Protein AF-A0A7S2JL62-F1 (afdb_monomer)

InterPro domains:
  IPR027417 P-loop containing nucleoside triphosphate hydrolase [G3DSA:3.40.50.300] (1-133)
  IPR027417 P-loop containing nucleoside triphosphate hydrolase [SSF52540] (2-42)

Structure (mmCIF, N/CA/C/O backbone):
data_AF-A0A7S2JL62-F1
#
_entry.id   AF-A0A7S2JL62-F1
#
loop_
_atom_site.group_PDB
_atom_site.id
_atom_site.type_symbol
_atom_site.label_atom_id
_atom_site.label_alt_id
_atom_site.label_comp_id
_atom_site.label_asym_id
_atom_site.label_entity_id
_atom_site.label_seq_id
_atom_site.pdbx_PDB_ins_code
_atom_site.Cartn_x
_atom_site.Cartn_y
_atom_site.Cartn_z
_atom_site.occupancy
_atom_site.B_iso_or_equiv
_atom_site.auth_seq_id
_atom_site.auth_comp_id
_atom_site.auth_asym_id
_atom_site.auth_atom_id
_atom_site.pdbx_PDB_model_num
ATOM 1 N N . GLU A 1 1 ? -15.574 2.211 15.519 1.00 84.94 1 GLU A N 1
ATOM 2 C CA . GLU A 1 1 ? -15.104 3.335 14.681 1.00 84.94 1 GLU A CA 1
ATOM 3 C C . GLU A 1 1 ? -14.095 2.781 13.685 1.00 84.94 1 GLU A C 1
ATOM 5 O O . GLU A 1 1 ? -13.46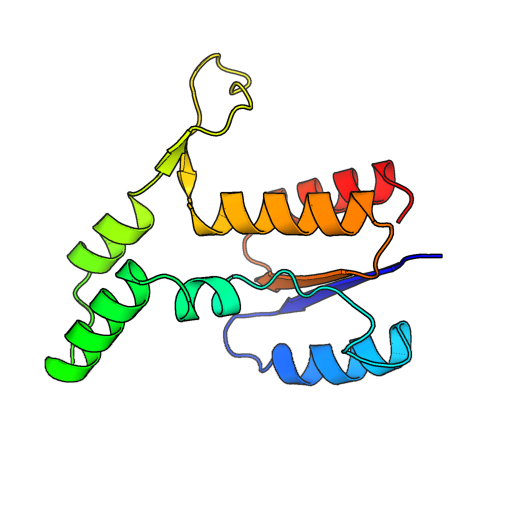7 1.783 14.035 1.00 84.94 1 GLU A O 1
ATOM 10 N N . PRO A 1 2 ? -14.000 3.303 12.450 1.00 93.88 2 PRO A N 1
ATOM 11 C CA . PRO A 1 2 ? -13.004 2.814 11.510 1.00 93.88 2 PRO A CA 1
ATOM 12 C C . PRO A 1 2 ? -11.609 3.226 11.975 1.00 93.88 2 PRO A C 1
ATOM 14 O O . PRO A 1 2 ? -11.433 4.324 12.492 1.00 93.88 2 PRO A O 1
ATOM 17 N N . ALA A 1 3 ? -10.635 2.345 11.786 1.00 95.12 3 ALA A N 1
ATOM 18 C CA . ALA A 1 3 ? -9.254 2.582 12.182 1.00 95.12 3 ALA A CA 1
ATOM 19 C C . ALA A 1 3 ? -8.293 2.323 11.015 1.00 95.12 3 ALA A C 1
ATOM 21 O O . ALA A 1 3 ? -8.616 1.622 10.047 1.00 95.12 3 ALA A O 1
ATOM 22 N N . VAL A 1 4 ? -7.097 2.903 11.113 1.00 95.75 4 VAL A N 1
ATOM 23 C CA . VAL A 1 4 ? -6.035 2.750 10.114 1.00 95.75 4 VAL A CA 1
ATOM 24 C C . VAL A 1 4 ? -4.836 2.045 10.723 1.00 95.75 4 VAL A C 1
ATOM 26 O O . VAL A 1 4 ? -4.357 2.414 11.792 1.00 95.75 4 VAL A O 1
ATOM 29 N N . LEU A 1 5 ? -4.312 1.061 9.997 1.00 94.94 5 LEU A N 1
ATOM 30 C CA . LEU A 1 5 ? -3.039 0.420 10.280 1.00 94.94 5 LEU A CA 1
ATOM 31 C C . LEU A 1 5 ? -1.993 0.897 9.270 1.00 94.94 5 LEU A C 1
ATOM 33 O O . LEU A 1 5 ? -2.022 0.511 8.099 1.00 94.94 5 LEU A O 1
ATOM 37 N N . PHE A 1 6 ? -1.036 1.695 9.735 1.00 92.25 6 PHE A N 1
ATOM 38 C CA . PHE A 1 6 ? 0.166 2.009 8.967 1.00 92.25 6 PHE A CA 1
ATOM 39 C C . PHE A 1 6 ? 1.237 0.953 9.222 1.00 92.25 6 PHE A C 1
ATOM 41 O O . PHE A 1 6 ? 1.661 0.748 10.358 1.00 92.25 6 PHE A O 1
ATOM 48 N N . VAL A 1 7 ? 1.707 0.304 8.156 1.00 89.94 7 VAL A N 1
ATOM 49 C CA . VAL A 1 7 ? 2.794 -0.678 8.245 1.00 89.94 7 VAL A CA 1
ATOM 50 C C . VAL A 1 7 ? 4.039 -0.080 7.618 1.00 89.94 7 VAL A C 1
ATOM 52 O O . VAL A 1 7 ? 4.144 0.034 6.395 1.00 89.94 7 VAL A O 1
ATOM 55 N N . LEU A 1 8 ? 4.983 0.309 8.472 1.00 88.56 8 LEU A N 1
ATOM 56 C CA . LEU A 1 8 ? 6.225 0.959 8.075 1.00 88.56 8 LEU A CA 1
ATOM 57 C C . LEU A 1 8 ? 7.388 -0.016 8.189 1.00 88.56 8 LEU A C 1
ATOM 59 O O . LEU A 1 8 ? 7.585 -0.666 9.212 1.00 88.56 8 LEU A O 1
ATOM 63 N N . GLY A 1 9 ? 8.196 -0.093 7.139 1.00 84.69 9 GLY A N 1
ATOM 64 C CA . GLY A 1 9 ? 9.433 -0.855 7.200 1.00 84.69 9 GLY A CA 1
ATOM 65 C C .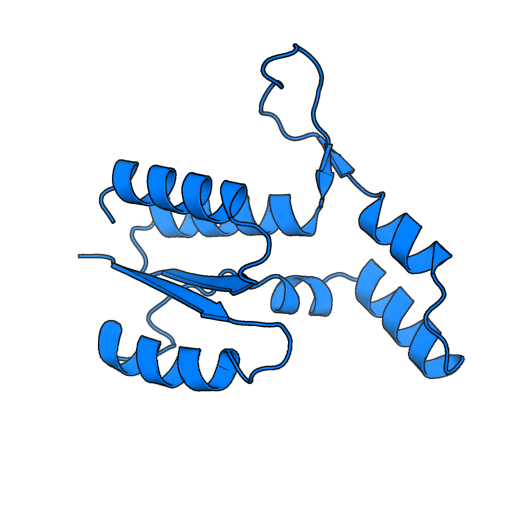 GLY A 1 9 ? 10.246 -0.793 5.912 1.00 84.69 9 GLY A C 1
ATOM 66 O O . GLY A 1 9 ? 9.705 -0.445 4.851 1.00 84.69 9 GLY A O 1
ATOM 67 N N . PRO A 1 10 ? 11.538 -1.157 5.977 1.00 80.88 10 PRO A N 1
ATOM 68 C CA . PRO A 1 10 ? 12.391 -1.289 4.803 1.00 80.88 10 PRO A CA 1
ATOM 69 C C . PRO A 1 10 ? 11.778 -2.204 3.734 1.00 80.88 10 PRO A C 1
ATOM 71 O O . PRO A 1 10 ? 10.897 -3.032 4.002 1.00 80.88 10 PRO A O 1
ATOM 74 N N . SER A 1 11 ? 12.231 -2.058 2.489 1.00 77.88 11 SER A N 1
ATOM 75 C CA . SER A 1 11 ? 11.842 -2.995 1.431 1.00 77.88 11 SER A CA 1
ATOM 76 C C . SER A 1 11 ? 12.278 -4.423 1.794 1.00 77.88 11 SER A C 1
ATOM 78 O O . SER A 1 11 ? 13.312 -4.600 2.430 1.00 77.88 11 SER A O 1
ATOM 80 N N . ALA A 1 12 ? 11.481 -5.424 1.412 1.00 74.75 12 ALA A N 1
ATOM 81 C CA . ALA A 1 12 ? 11.756 -6.855 1.612 1.00 74.75 12 ALA A CA 1
ATOM 82 C C . ALA A 1 12 ? 11.893 -7.375 3.066 1.00 74.75 12 ALA A C 1
ATOM 84 O O . ALA A 1 12 ? 12.242 -8.532 3.256 1.00 74.75 12 ALA A O 1
ATOM 85 N N . VAL A 1 13 ? 11.537 -6.598 4.099 1.00 83.81 13 VAL A N 1
ATOM 86 C CA . VAL A 1 13 ? 11.588 -7.055 5.512 1.00 83.81 13 VAL A CA 1
ATOM 87 C C . VAL A 1 13 ? 10.444 -8.011 5.920 1.00 83.81 13 VAL A C 1
ATOM 89 O O . VAL A 1 13 ? 10.297 -8.345 7.088 1.00 83.81 13 VAL A O 1
ATOM 92 N N . GLY A 1 14 ? 9.587 -8.432 4.983 1.00 80.44 14 GLY A N 1
ATOM 93 C CA . GLY A 1 14 ? 8.423 -9.276 5.295 1.00 80.44 14 GLY A CA 1
ATOM 94 C C . GLY A 1 14 ? 7.223 -8.517 5.878 1.00 80.44 14 GLY A C 1
ATOM 95 O O . GLY A 1 14 ? 6.484 -9.058 6.698 1.00 80.44 14 GLY A O 1
ATOM 96 N N . LYS A 1 15 ? 6.996 -7.265 5.444 1.00 85.94 15 LYS A N 1
ATOM 97 C CA . LYS A 1 15 ? 5.866 -6.429 5.904 1.00 85.94 15 LYS A CA 1
ATOM 98 C C . LYS A 1 15 ? 4.516 -7.136 5.805 1.00 85.94 15 LYS A C 1
ATOM 100 O O . LYS A 1 15 ? 3.702 -6.969 6.705 1.00 85.94 15 LYS A O 1
ATOM 105 N N . SER A 1 16 ? 4.286 -7.929 4.760 1.00 84.88 16 SER A N 1
ATOM 106 C CA . SER A 1 16 ? 3.016 -8.632 4.542 1.00 84.88 16 SER A CA 1
ATOM 107 C C . SER A 1 16 ? 2.662 -9.566 5.704 1.00 84.88 16 SER A C 1
ATOM 109 O O . SER A 1 16 ? 1.520 -9.567 6.147 1.00 84.88 16 SER A O 1
ATOM 111 N N . PHE A 1 17 ? 3.650 -10.264 6.277 1.00 86.12 17 PHE A N 1
ATOM 112 C CA . PHE A 1 17 ? 3.436 -11.170 7.412 1.00 86.12 17 PHE A CA 1
ATOM 113 C C . PHE A 1 17 ? 3.026 -10.417 8.687 1.00 86.12 17 PHE A 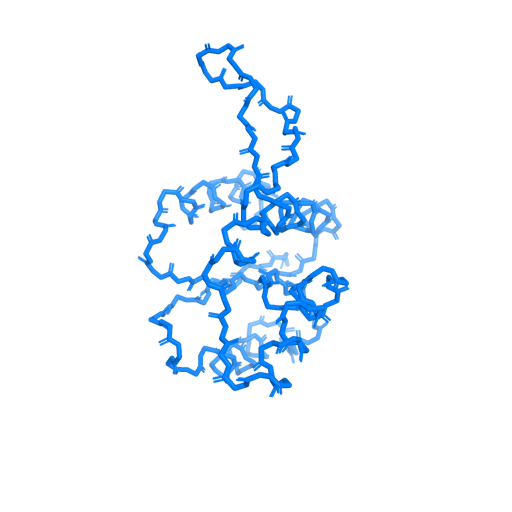C 1
ATOM 115 O O . PHE A 1 17 ? 2.063 -10.771 9.368 1.00 86.12 17 PHE A O 1
ATOM 122 N N . ILE A 1 18 ? 3.731 -9.322 8.985 1.00 88.19 18 ILE A N 1
ATOM 123 C CA . ILE A 1 18 ? 3.416 -8.463 10.137 1.00 88.19 18 ILE A CA 1
ATOM 124 C C . ILE A 1 18 ? 2.048 -7.795 9.945 1.00 88.19 18 ILE A C 1
ATOM 126 O O . ILE A 1 18 ? 1.279 -7.674 10.895 1.00 88.19 18 ILE A O 1
ATOM 130 N N . THR A 1 19 ? 1.733 -7.403 8.708 1.00 90.81 19 THR A N 1
ATOM 131 C CA . THR A 1 19 ? 0.469 -6.755 8.346 1.00 90.81 19 THR A CA 1
ATOM 132 C C . THR A 1 19 ? -0.723 -7.639 8.682 1.00 90.81 19 THR A C 1
ATOM 134 O O . THR A 1 19 ? -1.658 -7.162 9.311 1.00 90.81 19 THR A O 1
ATOM 137 N N . GLU A 1 20 ? -0.695 -8.916 8.299 1.00 91.56 20 GLU A N 1
ATOM 138 C CA . GLU A 1 20 ? -1.807 -9.841 8.541 1.00 91.56 20 GLU A CA 1
ATOM 139 C C . GLU A 1 20 ? -2.059 -10.057 10.038 1.00 91.56 20 GLU A C 1
ATOM 141 O O . GLU A 1 20 ? -3.202 -9.985 10.500 1.00 91.56 20 GLU A O 1
ATOM 146 N N . THR A 1 21 ? -0.983 -10.240 10.808 1.00 92.88 21 THR A N 1
ATOM 147 C CA . THR A 1 21 ? -1.063 -10.432 12.262 1.00 92.88 21 THR A CA 1
ATOM 148 C C . THR A 1 21 ? -1.614 -9.183 12.952 1.00 92.88 21 THR A C 1
ATOM 150 O O . THR A 1 21 ? -2.581 -9.268 13.710 1.00 92.88 21 THR A O 1
ATOM 153 N N . ALA A 1 22 ? -1.046 -8.010 12.659 1.00 94.06 22 ALA A N 1
ATOM 154 C CA . ALA A 1 22 ? -1.465 -6.748 13.265 1.00 94.06 22 ALA A CA 1
ATOM 155 C C . ALA A 1 22 ? -2.889 -6.347 12.846 1.00 94.06 22 ALA A C 1
ATOM 157 O O . ALA A 1 22 ? -3.675 -5.900 13.678 1.00 94.06 22 ALA A O 1
ATOM 158 N N . ALA A 1 23 ? -3.258 -6.558 11.580 1.00 94.69 23 ALA A N 1
ATOM 159 C CA . ALA A 1 23 ? -4.608 -6.299 11.089 1.00 94.69 23 ALA A CA 1
ATOM 160 C C . ALA A 1 23 ? -5.640 -7.221 11.741 1.00 94.69 23 ALA A C 1
ATOM 162 O O . ALA A 1 23 ? -6.723 -6.769 12.096 1.00 94.69 23 ALA A O 1
ATOM 163 N N . SER A 1 24 ? -5.311 -8.498 11.943 1.00 94.50 24 SER A N 1
ATOM 164 C CA . SER A 1 24 ? -6.214 -9.431 12.624 1.00 94.50 24 SER A CA 1
ATOM 165 C C . SER A 1 24 ? -6.409 -9.061 14.094 1.00 94.50 24 SER A C 1
ATOM 167 O O . SER A 1 24 ? -7.521 -9.161 14.602 1.00 94.50 24 SER A O 1
ATOM 169 N N . GLN A 1 25 ? -5.367 -8.561 14.764 1.00 94.69 25 GLN A N 1
ATOM 170 C CA . GLN A 1 25 ? -5.475 -8.047 16.133 1.00 94.69 25 GLN A CA 1
ATOM 171 C C . GLN A 1 25 ? -6.302 -6.756 16.214 1.00 94.69 25 GLN A C 1
ATOM 173 O O . GLN A 1 25 ? -7.116 -6.613 17.121 1.00 94.69 25 GLN A O 1
ATOM 178 N N . LEU A 1 2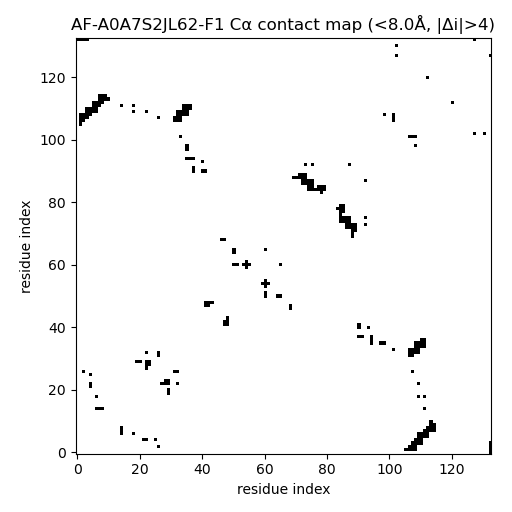6 ? -6.113 -5.829 15.270 1.00 95.38 26 LEU A N 1
ATOM 179 C CA . LEU A 1 26 ? -6.762 -4.516 15.298 1.00 95.38 26 LEU A CA 1
ATOM 180 C C . LEU A 1 26 ? -8.205 -4.542 14.768 1.00 95.38 26 LEU A C 1
ATOM 182 O O . LEU A 1 26 ? -9.072 -3.854 15.298 1.00 95.38 26 LEU A O 1
ATOM 186 N N . PHE A 1 27 ? -8.473 -5.331 13.726 1.00 96.00 27 PHE A N 1
ATOM 187 C CA . PHE A 1 27 ? -9.753 -5.358 13.005 1.00 96.00 27 PHE A CA 1
ATOM 188 C C . PHE A 1 27 ? -10.531 -6.672 13.189 1.00 96.00 27 PHE A C 1
ATOM 190 O O . PHE A 1 27 ? -11.566 -6.878 12.548 1.00 96.00 27 PHE A O 1
ATOM 197 N N . GLY A 1 28 ? -10.025 -7.605 14.002 1.00 94.88 28 GLY A N 1
ATOM 198 C CA . GLY A 1 28 ? -10.572 -8.956 14.192 1.00 94.88 28 GLY A CA 1
ATOM 199 C C . GLY A 1 28 ? -10.292 -9.923 13.032 1.00 94.88 28 GLY A C 1
ATOM 200 O O . GLY A 1 28 ? -10.291 -11.136 13.221 1.00 94.88 28 GLY A O 1
ATOM 201 N N . SER A 1 29 ? -10.034 -9.404 11.830 1.00 94.31 29 SER A N 1
ATOM 202 C CA . SER A 1 29 ? -9.597 -10.160 10.657 1.00 94.31 29 SER A CA 1
ATOM 203 C C . SER A 1 29 ? -8.905 -9.224 9.672 1.00 94.31 29 SER A C 1
ATOM 205 O O . SER A 1 29 ? -9.355 -8.096 9.468 1.00 94.31 29 SER A O 1
ATOM 207 N N . TYR A 1 30 ? -7.869 -9.712 8.993 1.00 93.12 30 TYR A N 1
ATOM 208 C CA . TYR A 1 30 ? -7.258 -9.014 7.859 1.00 93.12 30 TYR A CA 1
ATOM 209 C C . TYR A 1 30 ? -8.278 -8.634 6.766 1.00 93.12 30 TYR A C 1
ATOM 211 O O . TYR A 1 30 ? -8.171 -7.570 6.162 1.00 93.12 30 TYR A O 1
ATOM 219 N N . HIS A 1 31 ? -9.315 -9.452 6.559 1.00 94.25 31 HIS A N 1
ATOM 220 C CA . HIS A 1 31 ? -10.345 -9.214 5.540 1.00 94.25 31 HIS A CA 1
ATOM 221 C C . HIS A 1 31 ? -11.354 -8.117 5.905 1.00 94.25 31 HIS A C 1
ATOM 223 O O . HIS A 1 31 ? -12.128 -7.694 5.049 1.00 94.25 31 HIS A O 1
ATOM 229 N N . ASN A 1 32 ? -11.330 -7.618 7.144 1.00 95.50 32 ASN A N 1
ATOM 230 C CA . ASN A 1 32 ? -12.194 -6.524 7.589 1.00 95.50 32 ASN A CA 1
ATOM 231 C C . ASN A 1 32 ? -11.624 -5.136 7.251 1.00 95.50 32 ASN A C 1
ATOM 233 O O . ASN A 1 32 ? -12.131 -4.131 7.759 1.00 95.50 32 ASN A O 1
ATOM 237 N N . ALA A 1 33 ? -10.569 -5.066 6.435 1.00 95.75 33 ALA A N 1
ATOM 238 C CA . ALA A 1 33 ? -9.912 -3.828 6.046 1.00 95.75 33 ALA A CA 1
ATOM 239 C C . ALA A 1 33 ? -9.556 -3.793 4.555 1.00 95.75 33 ALA A C 1
ATOM 241 O O . ALA A 1 33 ? -9.284 -4.812 3.921 1.00 95.75 33 ALA A O 1
ATOM 242 N N . VAL A 1 34 ? -9.525 -2.583 4.000 1.00 94.19 34 VAL A N 1
ATOM 243 C CA . VAL A 1 34 ? -9.076 -2.316 2.634 1.00 94.19 34 VAL A CA 1
ATOM 244 C C . VAL A 1 34 ? -7.571 -2.099 2.631 1.00 94.19 34 VAL A C 1
ATOM 246 O O . VAL A 1 34 ? -7.052 -1.210 3.307 1.00 94.19 34 VAL A O 1
ATOM 249 N N . VAL A 1 35 ? -6.866 -2.891 1.830 1.00 92.62 35 VAL A N 1
ATOM 250 C CA . VAL A 1 35 ? -5.410 -2.817 1.699 1.00 92.62 35 VAL A CA 1
ATOM 251 C C . VAL A 1 35 ? -5.045 -1.903 0.536 1.00 92.62 35 VAL A C 1
ATOM 253 O O . VAL A 1 35 ? -5.400 -2.160 -0.614 1.00 92.62 35 VAL A O 1
ATOM 256 N N . VAL A 1 36 ? -4.296 -0.840 0.825 1.00 90.12 36 VAL A N 1
ATOM 257 C CA . VAL A 1 36 ? -3.846 0.150 -0.165 1.00 90.12 36 VAL A CA 1
ATOM 258 C C . VAL A 1 36 ? -2.392 -0.131 -0.568 1.00 90.12 36 VAL A C 1
ATOM 260 O O . VAL A 1 36 ? -1.486 0.679 -0.355 1.00 90.12 36 VAL A O 1
ATOM 263 N N . ASP A 1 37 ? -2.145 -1.303 -1.162 1.00 84.38 37 ASP A N 1
ATOM 264 C CA . ASP A 1 37 ? -0.807 -1.717 -1.605 1.00 84.38 37 ASP A CA 1
ATOM 265 C C . ASP A 1 37 ? -0.576 -1.451 -3.100 1.00 84.38 37 ASP A C 1
ATOM 267 O O . ASP A 1 37 ? -1.392 -1.763 -3.959 1.00 84.38 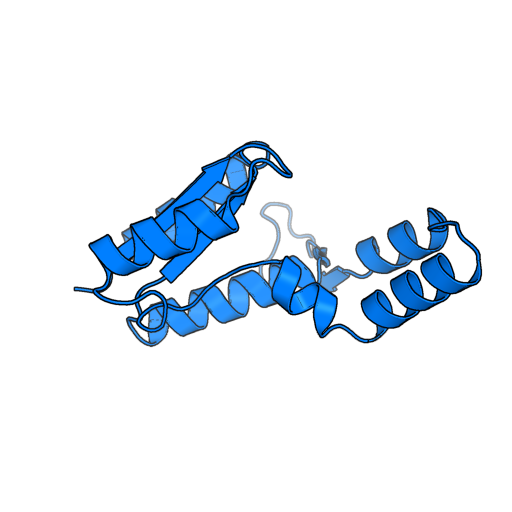37 ASP A O 1
ATOM 271 N N . GLY A 1 38 ? 0.592 -0.891 -3.421 1.00 75.69 38 GLY A N 1
ATOM 272 C CA . GLY A 1 38 ? 1.028 -0.683 -4.797 1.00 75.69 38 GLY A CA 1
ATOM 273 C C . GLY A 1 38 ? 1.336 -1.979 -5.544 1.00 75.69 38 GLY A C 1
ATOM 274 O O . GLY A 1 38 ? 1.327 -1.964 -6.771 1.00 75.69 38 GLY A O 1
ATOM 275 N N . GLU A 1 39 ? 1.652 -3.060 -4.830 1.00 75.19 39 GLU A N 1
ATOM 276 C CA . GLU A 1 39 ? 1.944 -4.376 -5.402 1.00 75.19 39 GLU A CA 1
ATOM 277 C C . GLU A 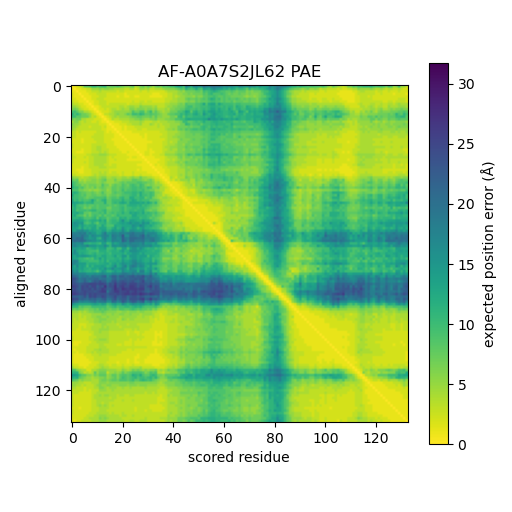1 39 ? 0.729 -4.988 -6.091 1.00 75.19 39 GLU A C 1
ATOM 279 O O . GLU A 1 39 ? 0.801 -5.283 -7.280 1.00 75.19 39 GLU A O 1
ATOM 284 N N . VAL A 1 40 ? -0.417 -5.012 -5.408 1.00 73.06 40 VAL A N 1
ATOM 285 C CA . VAL A 1 40 ? -1.671 -5.555 -5.950 1.00 73.06 40 VAL A CA 1
ATOM 286 C C . VAL A 1 40 ? -2.057 -4.878 -7.273 1.00 73.06 40 VAL A C 1
ATOM 288 O O . VAL A 1 40 ? -2.522 -5.536 -8.202 1.00 73.06 40 VAL A O 1
ATOM 291 N N . PHE A 1 41 ? -1.814 -3.568 -7.413 1.00 72.50 41 PHE A N 1
ATOM 292 C CA . PHE A 1 41 ? -2.071 -2.865 -8.678 1.00 72.50 41 PHE A CA 1
ATOM 293 C C . PHE A 1 41 ? -1.082 -3.211 -9.773 1.00 72.50 41 PHE A C 1
ATOM 295 O O . PHE A 1 41 ? -1.468 -3.247 -10.939 1.00 72.50 41 PHE A O 1
ATOM 302 N N . ARG A 1 42 ? 0.191 -3.412 -9.425 1.00 72.81 42 ARG A N 1
ATOM 303 C CA . ARG A 1 42 ? 1.202 -3.795 -10.408 1.00 72.81 42 ARG A CA 1
ATOM 304 C C . ARG A 1 42 ? 0.811 -5.129 -11.031 1.00 72.81 42 ARG A C 1
ATOM 306 O O . ARG A 1 42 ? 0.730 -5.200 -12.252 1.00 72.81 42 ARG A O 1
ATOM 313 N N . ASP A 1 43 ? 0.428 -6.107 -10.221 1.00 71.81 43 ASP A N 1
ATOM 314 C CA . ASP A 1 43 ? 0.100 -7.459 -10.692 1.00 71.81 43 ASP A CA 1
ATOM 315 C C . ASP A 1 43 ? -1.132 -7.525 -11.604 1.00 71.81 43 ASP A C 1
ATOM 317 O O . ASP A 1 43 ? -1.252 -8.440 -12.414 1.00 71.81 43 ASP A O 1
ATOM 321 N N . GLN A 1 44 ? -2.020 -6.531 -11.523 1.00 75.00 44 GLN A N 1
ATOM 322 C CA . GLN A 1 44 ? -3.202 -6.408 -12.384 1.00 75.00 44 GLN A CA 1
ATOM 323 C C . GLN A 1 44 ? -2.990 -5.457 -13.576 1.00 75.00 44 GLN A C 1
ATOM 325 O O . GLN A 1 44 ? -3.800 -5.415 -14.506 1.00 75.00 44 GLN A O 1
ATOM 330 N N . HIS A 1 45 ? -1.922 -4.654 -13.577 1.00 75.00 45 HIS A N 1
ATOM 331 C CA . HIS A 1 45 ? -1.686 -3.672 -14.627 1.00 75.00 45 HIS A CA 1
ATOM 332 C C . HIS A 1 45 ? -1.049 -4.340 -15.846 1.00 75.00 45 HIS A C 1
ATOM 334 O O . HIS A 1 45 ? 0.152 -4.596 -15.865 1.00 75.00 45 HIS A O 1
ATOM 340 N N . ARG A 1 46 ? -1.818 -4.508 -16.929 1.00 77.94 46 ARG A N 1
ATOM 341 C CA . ARG A 1 46 ? -1.366 -5.167 -18.170 1.00 77.94 46 ARG A CA 1
ATOM 342 C C . ARG A 1 46 ? 0.028 -4.735 -18.645 1.00 77.94 46 ARG A C 1
ATOM 344 O O . ARG A 1 46 ? 0.865 -5.587 -18.906 1.00 77.94 46 ARG A O 1
ATOM 351 N N . GLY A 1 47 ? 0.304 -3.430 -18.698 1.00 76.62 47 GLY A N 1
ATOM 352 C CA . GLY A 1 47 ? 1.625 -2.930 -19.103 1.00 76.62 47 GLY A CA 1
ATOM 353 C C . GLY A 1 47 ? 2.768 -3.341 -18.162 1.00 76.62 47 GLY A C 1
ATOM 354 O O . GLY A 1 47 ? 3.872 -3.594 -18.624 1.00 76.62 47 GLY A O 1
ATOM 355 N N . TRP A 1 48 ? 2.513 -3.475 -16.856 1.00 77.00 48 TRP A N 1
ATOM 356 C CA . TRP A 1 48 ? 3.497 -4.005 -15.912 1.00 77.00 48 TRP A CA 1
ATOM 357 C C . TRP A 1 48 ? 3.697 -5.501 -16.136 1.00 77.00 48 TRP A C 1
ATOM 359 O O . TRP A 1 48 ? 4.835 -5.950 -16.245 1.00 77.00 48 TRP A O 1
ATOM 369 N N . CYS A 1 49 ? 2.605 -6.257 -16.283 1.00 80.75 49 CYS A N 1
ATOM 370 C CA . CYS A 1 49 ? 2.663 -7.684 -16.584 1.00 80.75 49 CYS A CA 1
ATOM 371 C C . CYS A 1 49 ? 3.472 -7.950 -17.862 1.00 80.75 49 CYS A C 1
ATOM 373 O O . CYS A 1 49 ? 4.294 -8.856 -17.881 1.00 80.75 49 CYS A O 1
ATOM 375 N N . GLU A 1 50 ? 3.298 -7.142 -18.912 1.00 81.25 50 GLU A N 1
ATOM 376 C CA . GLU A 1 50 ? 4.060 -7.255 -20.161 1.00 81.25 50 GLU A CA 1
ATOM 377 C C . GLU A 1 50 ? 5.562 -6.981 -19.957 1.00 81.25 50 GLU A C 1
ATOM 379 O O . GLU A 1 50 ? 6.388 -7.743 -20.465 1.00 81.25 50 GLU A O 1
ATOM 384 N N . VAL A 1 51 ? 5.933 -5.970 -19.158 1.00 79.19 51 VAL A N 1
ATOM 385 C CA . VAL A 1 51 ? 7.338 -5.686 -18.800 1.00 79.19 51 VAL A CA 1
ATOM 386 C C . VAL A 1 51 ? 7.955 -6.835 -18.001 1.00 79.19 51 VAL A C 1
ATOM 388 O O . VAL A 1 51 ? 9.072 -7.263 -18.299 1.00 79.19 51 VAL A O 1
ATOM 391 N N . VAL A 1 52 ? 7.229 -7.371 -17.017 1.00 80.50 52 VAL A N 1
ATOM 392 C CA . VAL A 1 52 ? 7.682 -8.510 -16.205 1.00 80.50 52 VAL A CA 1
ATOM 393 C C . VAL A 1 52 ? 7.822 -9.764 -17.064 1.00 80.50 52 VAL A C 1
ATOM 395 O O . VAL A 1 52 ? 8.870 -10.403 -17.030 1.00 80.50 52 VAL A O 1
ATOM 398 N N . LEU A 1 53 ? 6.825 -10.089 -17.892 1.00 81.81 53 LEU A N 1
ATOM 399 C CA . LEU A 1 53 ? 6.863 -11.234 -18.805 1.00 81.81 53 LEU A CA 1
ATOM 400 C C . LEU A 1 53 ? 8.026 -11.129 -19.794 1.00 81.81 53 LEU A C 1
ATOM 402 O O . LEU A 1 53 ? 8.709 -12.122 -20.044 1.00 81.81 53 LEU A O 1
ATOM 406 N N . HIS A 1 54 ? 8.272 -9.941 -20.350 1.00 81.69 54 HIS A N 1
ATOM 407 C CA . HIS A 1 54 ? 9.436 -9.702 -21.198 1.00 81.69 54 HIS A CA 1
ATOM 408 C C . HIS A 1 54 ? 10.737 -9.948 -20.424 1.00 81.69 54 HIS A C 1
ATOM 410 O O . HIS A 1 54 ? 11.615 -10.662 -20.911 1.00 81.69 54 HIS A O 1
ATOM 416 N N . GLY A 1 55 ? 10.833 -9.422 -19.200 1.00 81.88 55 GLY A N 1
ATOM 417 C CA . GLY A 1 55 ? 12.011 -9.594 -18.362 1.00 81.88 55 GLY A CA 1
ATOM 418 C C . GLY A 1 55 ? 12.275 -11.040 -17.955 1.00 81.88 55 GLY A C 1
ATOM 419 O O . GLY A 1 55 ? 13.420 -11.482 -18.003 1.00 81.88 55 GLY A O 1
ATOM 420 N N . MET A 1 56 ? 11.226 -11.814 -17.664 1.00 81.56 56 MET A N 1
ATOM 421 C CA . MET A 1 56 ? 11.324 -13.254 -17.412 1.00 81.56 56 MET A CA 1
ATOM 422 C C . MET A 1 56 ? 11.810 -14.012 -18.653 1.00 81.56 56 MET A C 1
ATOM 424 O O . MET A 1 56 ? 12.701 -14.847 -18.541 1.00 81.56 56 MET A O 1
ATOM 428 N N . LYS A 1 57 ? 11.277 -13.695 -19.843 1.00 80.69 57 LYS A N 1
ATOM 429 C CA . LYS A 1 57 ? 11.675 -14.340 -21.110 1.00 80.69 57 LYS A CA 1
ATOM 430 C C . LYS A 1 57 ? 13.116 -14.037 -21.521 1.00 80.69 57 LYS A C 1
ATOM 432 O O . LYS A 1 57 ? 13.727 -14.841 -22.218 1.00 80.69 57 LYS A O 1
ATOM 437 N N . LYS A 1 58 ? 13.629 -12.856 -21.171 1.00 80.81 58 LYS A N 1
ATOM 438 C CA . LYS A 1 58 ? 14.966 -12.385 -21.567 1.00 80.81 58 LYS A CA 1
ATOM 439 C C . LYS A 1 58 ? 16.000 -12.465 -20.445 1.00 80.81 58 LYS A C 1
ATOM 441 O O . LYS A 1 58 ? 17.153 -12.128 -20.683 1.00 80.81 58 LYS A O 1
ATOM 446 N N . HIS A 1 59 ? 15.601 -12.899 -19.248 1.00 79.19 59 HIS A N 1
ATOM 447 C CA . HIS A 1 59 ? 16.411 -12.869 -18.025 1.00 79.19 59 HIS A CA 1
ATOM 448 C C . HIS A 1 59 ? 16.985 -11.478 -17.686 1.00 79.19 59 HIS A C 1
ATOM 450 O O . HIS A 1 59 ? 18.016 -11.370 -17.027 1.00 79.19 59 HIS A O 1
ATOM 456 N N . VAL A 1 60 ? 16.321 -10.400 -18.122 1.00 78.88 60 VAL A N 1
ATOM 457 C CA . VAL A 1 60 ? 16.741 -9.017 -17.857 1.00 78.88 60 VAL A CA 1
ATOM 458 C C . VAL A 1 60 ? 15.539 -8.076 -17.815 1.00 78.88 60 VAL A C 1
ATOM 460 O O . VAL A 1 60 ? 14.719 -8.045 -18.727 1.00 78.88 60 VAL A O 1
ATOM 463 N N . LEU A 1 61 ? 15.436 -7.264 -16.763 1.00 71.25 61 LEU A N 1
ATOM 464 C CA . LEU A 1 61 ? 14.507 -6.135 -16.736 1.00 71.25 61 LEU A CA 1
ATOM 465 C C . LEU A 1 61 ? 15.149 -4.969 -17.474 1.00 71.25 61 LEU A C 1
ATOM 467 O O . LEU A 1 61 ? 16.139 -4.404 -17.009 1.00 71.25 61 LEU A O 1
ATOM 471 N N . HIS A 1 62 ? 14.587 -4.603 -18.622 1.00 74.69 62 HIS A N 1
ATOM 472 C CA . HIS A 1 62 ? 15.115 -3.468 -19.351 1.00 74.69 62 HIS A CA 1
ATOM 473 C C . HIS A 1 62 ? 14.720 -2.164 -18.639 1.00 74.69 62 HIS A C 1
ATOM 475 O O . HIS A 1 62 ? 13.542 -1.882 -18.391 1.00 74.69 62 HIS A O 1
ATOM 481 N N . GLN A 1 63 ? 15.731 -1.384 -18.255 1.00 76.12 63 GLN A N 1
ATOM 482 C CA . GLN A 1 63 ? 15.558 -0.133 -17.517 1.00 76.12 63 GLN A CA 1
ATOM 483 C C . GLN A 1 63 ? 14.699 0.885 -18.284 1.00 76.12 63 GLN A C 1
ATOM 485 O O . GLN A 1 63 ? 13.969 1.656 -17.664 1.00 76.12 63 GLN A O 1
ATOM 490 N N . ASP A 1 64 ? 14.760 0.874 -19.614 1.00 69.25 64 ASP A N 1
ATOM 491 C CA . ASP A 1 64 ? 13.953 1.702 -20.514 1.00 69.25 64 ASP A CA 1
ATOM 492 C C . ASP A 1 64 ? 12.450 1.390 -20.396 1.00 69.25 64 ASP A C 1
ATOM 494 O O . ASP A 1 64 ? 11.652 2.306 -20.224 1.00 69.25 64 ASP A O 1
ATOM 498 N N . ALA A 1 65 ? 12.054 0.119 -20.367 1.00 70.06 65 ALA A N 1
ATOM 499 C CA . ALA A 1 65 ? 10.669 -0.308 -20.208 1.00 70.06 65 ALA A CA 1
ATOM 500 C C . ALA A 1 65 ? 10.114 0.101 -18.832 1.00 70.06 65 ALA A C 1
ATOM 502 O O . ALA A 1 65 ? 8.983 0.579 -18.717 1.00 70.06 65 ALA A O 1
ATOM 503 N N . TRP A 1 66 ? 10.941 0.003 -17.786 1.00 70.81 66 TRP A N 1
ATOM 504 C CA . TRP A 1 66 ? 10.607 0.514 -16.454 1.00 70.81 66 TRP A CA 1
ATOM 505 C C . TRP A 1 66 ? 10.482 2.042 -16.423 1.00 70.81 66 TRP A C 1
ATOM 507 O O . TRP A 1 66 ? 9.579 2.579 -15.775 1.00 70.81 66 TRP A O 1
ATOM 517 N N . ALA A 1 67 ? 11.368 2.750 -17.125 1.00 71.25 67 ALA A N 1
ATOM 518 C CA . ALA A 1 67 ? 11.326 4.202 -17.236 1.00 71.25 67 ALA A CA 1
ATOM 519 C C . ALA A 1 67 ? 10.081 4.676 -17.998 1.00 71.25 67 ALA A C 1
ATOM 521 O O . ALA A 1 67 ? 9.434 5.619 -17.548 1.00 71.25 67 ALA A O 1
ATOM 522 N N . VAL A 1 68 ? 9.693 3.989 -19.077 1.00 70.75 68 VAL A N 1
ATOM 523 C CA . VAL A 1 68 ? 8.459 4.260 -19.829 1.00 70.75 68 VAL A CA 1
ATOM 524 C C . VAL A 1 68 ? 7.241 4.034 -18.941 1.00 70.75 68 VAL A C 1
ATOM 526 O O . VAL A 1 68 ? 6.423 4.940 -18.806 1.00 70.75 68 VAL A O 1
ATOM 529 N N . PHE A 1 69 ? 7.153 2.888 -18.257 1.00 71.12 69 PHE A N 1
ATOM 530 C CA . PHE A 1 69 ? 6.041 2.588 -17.351 1.00 71.12 69 PHE A CA 1
ATOM 531 C C . PHE A 1 69 ? 5.891 3.639 -16.240 1.00 71.12 69 PHE A C 1
ATOM 533 O O . PHE A 1 69 ? 4.798 4.155 -16.017 1.00 71.12 69 PHE A O 1
ATOM 540 N N . LYS A 1 70 ? 6.991 4.014 -15.570 1.00 71.00 70 LYS A N 1
ATOM 541 C CA . LYS A 1 70 ? 6.971 5.072 -14.543 1.00 71.00 70 LYS A CA 1
ATOM 542 C C . LYS A 1 70 ? 6.774 6.478 -15.114 1.00 71.00 70 LYS A C 1
ATOM 544 O O . LYS A 1 70 ? 6.361 7.372 -14.376 1.00 71.00 70 LYS A O 1
ATOM 549 N N . GLY A 1 71 ? 7.101 6.677 -16.387 1.00 67.62 71 GLY A N 1
ATOM 550 C CA . GLY A 1 71 ? 6.931 7.925 -17.120 1.00 67.62 71 GLY A CA 1
ATOM 551 C C . GLY A 1 71 ? 5.482 8.200 -17.513 1.00 67.62 71 GLY A C 1
ATOM 552 O O . GLY A 1 71 ? 5.139 9.361 -17.734 1.00 67.62 71 GLY A O 1
ATOM 553 N N . VAL A 1 72 ? 4.619 7.174 -17.538 1.00 69.94 72 VAL A N 1
ATOM 554 C CA . VAL A 1 72 ? 3.180 7.362 -17.743 1.00 69.94 72 VAL A CA 1
ATOM 555 C C . VAL A 1 72 ? 2.591 8.070 -16.526 1.00 69.94 72 VAL A C 1
ATOM 557 O O . VAL A 1 72 ? 2.415 7.499 -15.445 1.00 69.94 72 VAL A O 1
ATOM 560 N N . LYS A 1 73 ? 2.294 9.351 -16.719 1.00 72.62 73 LYS A N 1
ATOM 561 C CA . LYS A 1 73 ? 1.656 10.207 -15.728 1.00 72.62 73 LYS A CA 1
ATOM 562 C C . LYS A 1 73 ? 0.205 10.427 -16.115 1.00 72.62 73 LYS A C 1
ATOM 564 O O . LYS A 1 73 ? -0.095 10.704 -17.273 1.00 72.62 73 LYS A O 1
ATOM 569 N N . VAL A 1 74 ? -0.680 10.324 -15.136 1.00 69.38 74 VAL A N 1
ATOM 570 C CA . VAL A 1 74 ? -2.078 10.730 -15.284 1.00 69.38 74 VAL A CA 1
ATOM 571 C C . VAL A 1 74 ? -2.176 12.186 -14.858 1.00 69.38 74 VAL A C 1
ATOM 573 O O . VAL A 1 74 ? -1.505 12.593 -13.903 1.00 69.38 74 VAL A O 1
ATOM 576 N N . GLU A 1 75 ? -2.974 12.979 -15.571 1.00 66.06 75 GLU A N 1
ATOM 577 C CA . GLU A 1 75 ? -3.290 14.329 -15.115 1.00 66.06 75 GLU A CA 1
ATOM 578 C C . GLU A 1 75 ? -4.061 14.226 -13.799 1.00 66.06 75 GLU A C 1
ATOM 580 O O . GLU A 1 75 ? -5.196 13.748 -13.766 1.00 66.06 75 GLU A O 1
ATOM 585 N N . ASP A 1 76 ? -3.433 14.648 -12.704 1.00 58.06 76 ASP A N 1
ATOM 586 C CA . ASP A 1 76 ? -4.144 14.823 -11.449 1.00 58.06 76 ASP A CA 1
ATOM 587 C C . ASP A 1 76 ? -4.950 16.126 -11.540 1.00 58.06 76 ASP A C 1
ATOM 589 O O . ASP A 1 76 ? -4.456 17.162 -11.993 1.00 58.06 76 ASP A O 1
ATOM 593 N N . SER A 1 77 ? -6.223 16.071 -11.153 1.00 52.62 77 SER A N 1
ATOM 594 C CA . SER A 1 77 ? -7.140 17.219 -11.229 1.00 52.62 77 SER A CA 1
ATOM 595 C C . SER A 1 77 ? -6.778 18.316 -10.219 1.00 52.62 77 SER A C 1
ATOM 597 O O . SER A 1 77 ? -7.314 19.425 -10.276 1.00 52.62 77 SER A O 1
ATOM 599 N N . LYS A 1 78 ? -5.865 18.024 -9.285 1.00 52.53 78 LYS A N 1
ATOM 600 C CA . LYS A 1 78 ? -5.340 18.984 -8.315 1.00 52.53 78 LYS A CA 1
ATOM 601 C C . LYS A 1 78 ? -4.287 19.879 -8.978 1.00 52.53 78 LYS A C 1
ATOM 603 O O . LYS A 1 78 ? -3.221 19.424 -9.388 1.00 52.53 78 LYS A O 1
ATOM 608 N N . LYS A 1 79 ? -4.588 21.179 -9.074 1.00 44.69 79 LYS A N 1
ATOM 609 C CA . LYS A 1 79 ? -3.621 22.202 -9.503 1.00 44.69 79 LYS A CA 1
ATOM 610 C C . LYS A 1 79 ? -2.426 22.205 -8.547 1.00 44.69 79 LYS A C 1
ATOM 612 O O . LYS A 1 79 ? -2.614 22.252 -7.334 1.00 44.69 79 LYS A O 1
ATOM 617 N N . SER A 1 80 ? -1.211 22.204 -9.096 1.00 43.56 80 SER A N 1
ATOM 618 C CA . SER A 1 80 ? -0.008 22.531 -8.328 1.00 43.56 80 SER A CA 1
ATOM 619 C C . SER A 1 80 ? -0.175 23.888 -7.632 1.00 43.56 80 SER A C 1
ATOM 621 O O . SER A 1 80 ? -0.758 24.789 -8.247 1.00 43.56 80 SER A O 1
ATOM 623 N N . PRO A 1 81 ? 0.416 24.107 -6.442 1.00 46.22 81 PRO A N 1
ATOM 624 C CA . PRO A 1 81 ? 0.562 25.446 -5.865 1.00 46.22 81 PRO A CA 1
ATOM 625 C C . PRO A 1 81 ? 1.232 26.453 -6.823 1.00 46.22 81 PRO A C 1
ATOM 627 O O . PRO A 1 81 ? 1.042 27.655 -6.686 1.00 46.22 81 PRO A O 1
ATOM 630 N N . THR A 1 82 ? 1.964 25.971 -7.833 1.00 46.44 82 THR A N 1
ATOM 631 C CA . THR A 1 82 ? 2.615 26.774 -8.884 1.00 46.44 82 THR A CA 1
ATOM 632 C C . THR A 1 82 ? 1.827 26.876 -10.201 1.00 46.44 82 THR A C 1
ATOM 634 O O . THR A 1 82 ? 2.373 27.304 -11.213 1.00 46.44 82 THR A O 1
ATOM 637 N N . GLY A 1 83 ? 0.550 26.478 -10.239 1.00 39.94 83 GLY A N 1
ATOM 638 C CA . GLY A 1 83 ? -0.326 26.664 -11.409 1.00 39.94 83 GLY A CA 1
ATOM 639 C C . GLY A 1 83 ? -0.136 25.670 -12.567 1.00 39.94 83 GLY A C 1
ATOM 640 O O . GLY A 1 83 ? -0.915 25.701 -13.517 1.00 39.94 83 GLY A O 1
ATOM 641 N N . GLY A 1 84 ? 0.837 24.756 -12.488 1.00 43.19 84 GLY A N 1
ATOM 642 C CA . GLY A 1 84 ? 1.013 23.652 -13.441 1.00 43.19 84 GLY A CA 1
ATOM 643 C C . GLY A 1 84 ? 0.195 22.400 -13.092 1.00 43.19 84 GLY A C 1
ATOM 644 O O . GLY A 1 84 ? -0.120 22.153 -11.925 1.00 43.19 84 GLY A O 1
ATOM 645 N N . LYS A 1 85 ? -0.131 21.570 -14.092 1.00 47.56 85 LYS A N 1
ATOM 646 C CA . LYS A 1 85 ? -0.647 20.210 -13.858 1.00 47.56 85 LYS A CA 1
ATOM 647 C C . LYS A 1 85 ? 0.511 19.322 -13.394 1.00 47.56 85 LYS A C 1
ATOM 649 O O . LYS A 1 85 ? 1.470 19.125 -14.138 1.00 47.56 85 LYS A O 1
ATOM 654 N N . VAL A 1 86 ? 0.450 18.793 -12.173 1.00 56.66 86 VAL A N 1
ATOM 655 C CA . VAL A 1 86 ? 1.440 17.817 -11.693 1.00 56.66 86 VAL A CA 1
ATOM 656 C C . VAL A 1 86 ? 0.966 16.441 -12.128 1.00 56.66 86 VAL A C 1
ATOM 658 O O . VAL A 1 86 ? -0.043 15.938 -11.650 1.00 56.66 86 VAL A O 1
ATOM 661 N N . GLY A 1 87 ? 1.682 15.839 -13.073 1.00 60.31 87 GLY A N 1
ATOM 662 C CA . GLY A 1 87 ? 1.410 14.464 -13.464 1.00 60.31 87 GLY A CA 1
ATOM 663 C C . GLY A 1 87 ? 1.822 13.499 -12.349 1.00 60.31 87 GLY A C 1
ATOM 664 O O . GLY A 1 87 ? 2.983 13.501 -11.921 1.00 60.31 87 GLY A O 1
ATOM 665 N N . VAL A 1 88 ? 0.883 12.670 -11.902 1.00 71.75 88 VAL A N 1
ATOM 666 C CA . VAL A 1 88 ? 1.076 11.670 -10.844 1.00 71.75 88 VAL A CA 1
ATOM 667 C C . VAL A 1 88 ? 1.179 10.286 -11.486 1.00 71.75 88 VAL A C 1
ATOM 669 O O . VAL A 1 88 ? 0.592 10.040 -12.540 1.00 71.75 88 VAL A O 1
ATOM 672 N N . SER A 1 89 ? 1.965 9.373 -10.905 1.00 76.50 89 SER A N 1
ATOM 673 C CA . SER A 1 89 ? 2.061 8.015 -11.454 1.00 76.50 89 SER A CA 1
ATOM 674 C C . SER A 1 89 ? 0.708 7.305 -11.365 1.00 76.50 89 SER A C 1
ATOM 676 O O . SER A 1 89 ? -0.031 7.493 -10.397 1.00 76.50 89 SER A O 1
ATOM 678 N N . ILE A 1 90 ? 0.400 6.446 -12.340 1.00 76.62 90 ILE A N 1
ATOM 679 C CA . ILE A 1 90 ? -0.840 5.648 -12.354 1.00 76.62 90 ILE A CA 1
ATOM 680 C C . ILE A 1 90 ? -1.053 4.913 -11.026 1.00 76.62 90 ILE A C 1
ATOM 682 O O . ILE A 1 90 ? -2.142 4.960 -10.459 1.00 76.62 90 ILE A O 1
ATOM 686 N N . THR A 1 91 ? -0.005 4.277 -10.491 1.00 78.25 91 THR A N 1
ATOM 687 C CA . THR A 1 91 ? -0.089 3.558 -9.213 1.00 78.25 91 THR A CA 1
ATOM 688 C C . THR A 1 91 ? -0.511 4.479 -8.073 1.00 78.25 91 THR A C 1
ATOM 690 O O . THR A 1 91 ? -1.327 4.087 -7.245 1.00 78.25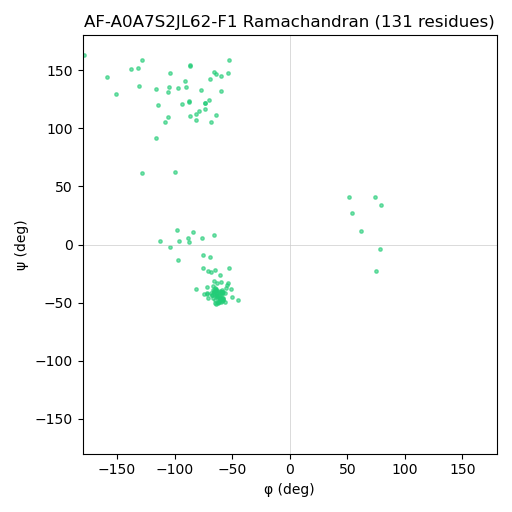 91 THR A O 1
ATOM 693 N N . GLN A 1 92 ? 0.013 5.704 -8.029 1.00 79.38 92 GLN A N 1
ATOM 694 C CA . GLN A 1 92 ? -0.330 6.652 -6.977 1.00 79.38 92 GLN A CA 1
ATOM 695 C C . GLN A 1 92 ? -1.758 7.186 -7.148 1.00 79.38 92 GLN A C 1
ATOM 697 O O . GLN A 1 92 ? -2.497 7.235 -6.171 1.00 79.38 92 GLN A O 1
ATOM 702 N N . ALA A 1 93 ? -2.183 7.495 -8.377 1.00 80.12 93 ALA A N 1
ATOM 703 C CA . ALA A 1 93 ? -3.559 7.908 -8.653 1.00 80.12 93 ALA A CA 1
ATOM 704 C C . ALA A 1 93 ? -4.579 6.834 -8.220 1.00 80.12 93 ALA A C 1
ATOM 706 O O . ALA A 1 93 ? -5.605 7.146 -7.611 1.00 80.12 93 ALA A O 1
ATOM 707 N N . LEU A 1 94 ? -4.278 5.556 -8.471 1.00 81.94 94 LEU A N 1
ATOM 708 C CA . LEU A 1 94 ? -5.114 4.433 -8.039 1.00 81.94 94 LEU A CA 1
ATOM 709 C C . LEU A 1 94 ? -5.140 4.271 -6.516 1.00 81.94 94 LEU A C 1
ATOM 711 O O . LEU A 1 94 ? -6.221 4.107 -5.951 1.00 81.94 94 LEU A O 1
ATOM 715 N N . LYS A 1 95 ? -3.983 4.378 -5.847 1.00 86.44 95 LYS A N 1
ATOM 716 C CA . LYS A 1 95 ? -3.911 4.366 -4.378 1.00 86.44 95 LYS A CA 1
ATOM 717 C C . LYS A 1 95 ? -4.793 5.451 -3.773 1.00 86.44 95 LYS A C 1
ATOM 719 O O . LYS A 1 95 ? -5.624 5.147 -2.924 1.00 86.44 95 LYS A O 1
ATOM 724 N N . THR A 1 96 ? -4.678 6.688 -4.259 1.00 86.38 96 THR A N 1
ATOM 725 C CA . THR A 1 96 ? -5.506 7.808 -3.796 1.00 86.38 96 THR A CA 1
ATOM 726 C C . THR A 1 96 ? -6.992 7.544 -4.028 1.00 86.38 96 THR A C 1
ATOM 728 O O . THR A 1 96 ? -7.800 7.815 -3.142 1.00 86.38 96 THR A O 1
ATOM 731 N N . LYS A 1 97 ? -7.372 6.971 -5.178 1.00 86.56 97 LYS A N 1
ATOM 732 C CA . LYS A 1 97 ? -8.770 6.625 -5.473 1.00 86.56 97 LYS A CA 1
ATOM 733 C C . LYS A 1 97 ? -9.334 5.597 -4.488 1.00 86.56 97 LYS A C 1
ATOM 735 O O . LYS A 1 97 ? -10.452 5.771 -4.012 1.00 86.56 97 LYS A O 1
ATOM 740 N N . ILE A 1 98 ? -8.573 4.551 -4.178 1.00 90.06 98 ILE A N 1
ATOM 741 C CA . ILE A 1 98 ? -9.011 3.482 -3.269 1.00 90.06 98 ILE A CA 1
ATOM 742 C C . ILE A 1 98 ? -9.046 3.966 -1.830 1.00 90.06 98 ILE A C 1
ATOM 744 O O . ILE A 1 98 ? -10.034 3.729 -1.145 1.00 90.06 98 ILE A O 1
ATOM 748 N N . LEU A 1 99 ? -8.029 4.716 -1.409 1.00 91.00 99 LEU A N 1
ATOM 749 C CA . LEU A 1 99 ? -7.989 5.342 -0.094 1.00 91.00 99 LEU A CA 1
ATOM 750 C C . LEU A 1 99 ? -9.193 6.273 0.110 1.00 91.00 99 LEU A C 1
ATOM 752 O O . LEU A 1 99 ? -9.895 6.164 1.107 1.00 91.00 99 LEU A O 1
ATOM 756 N N . THR A 1 100 ? -9.498 7.117 -0.879 1.00 90.56 100 THR A N 1
ATOM 757 C CA . THR A 1 100 ? -10.662 8.019 -0.832 1.00 90.56 100 THR A CA 1
ATOM 758 C C . THR A 1 100 ? -11.986 7.249 -0.798 1.00 90.56 100 THR A C 1
ATOM 760 O O . THR A 1 100 ? -12.902 7.639 -0.079 1.00 90.56 100 THR A O 1
ATOM 763 N N . GLY A 1 101 ? -12.097 6.151 -1.555 1.00 92.81 101 GLY A N 1
ATOM 764 C CA . GLY A 1 101 ? -13.265 5.266 -1.522 1.00 92.81 101 GLY A CA 1
ATOM 765 C C . GLY A 1 101 ? -13.470 4.629 -0.147 1.00 92.81 101 GLY A C 1
ATOM 766 O O . GLY A 1 101 ? -14.551 4.745 0.418 1.00 92.81 101 GLY A O 1
ATOM 767 N N . ALA A 1 102 ? -12.410 4.053 0.424 1.00 93.94 102 ALA A N 1
ATOM 768 C CA . ALA A 1 102 ? -12.442 3.439 1.749 1.00 93.94 102 ALA A CA 1
ATOM 769 C C . ALA A 1 102 ? -12.812 4.450 2.847 1.00 93.94 102 ALA A C 1
ATOM 771 O O . ALA A 1 102 ? -13.614 4.131 3.723 1.00 93.94 102 ALA A O 1
ATOM 772 N N . VAL A 1 103 ? -12.288 5.680 2.755 1.00 94.62 103 VAL A N 1
ATOM 773 C CA . VAL A 1 103 ? -12.633 6.795 3.652 1.00 94.62 103 VAL A CA 1
ATOM 774 C C . VAL A 1 103 ? -14.112 7.158 3.560 1.00 94.62 103 VAL A C 1
ATOM 776 O O . VAL A 1 103 ? -14.788 7.252 4.585 1.00 94.62 103 VAL A O 1
ATOM 779 N N . ARG A 1 104 ? -14.629 7.342 2.339 1.00 94.88 104 ARG A N 1
ATOM 780 C CA . ARG A 1 104 ? -16.047 7.650 2.099 1.00 94.88 104 ARG A CA 1
ATOM 781 C C . ARG A 1 104 ? -16.955 6.570 2.687 1.00 94.88 104 ARG A C 1
ATOM 783 O O . ARG A 1 104 ? -17.971 6.897 3.293 1.00 94.88 104 ARG A O 1
ATOM 790 N N . ASP A 1 105 ? -16.563 5.311 2.531 1.00 96.31 105 ASP A N 1
ATOM 791 C CA . ASP A 1 105 ? -17.353 4.151 2.943 1.00 96.31 105 ASP A CA 1
ATOM 792 C C . ASP A 1 105 ? -17.079 3.745 4.412 1.00 96.31 105 ASP A C 1
ATOM 794 O O . ASP A 1 105 ? -17.610 2.740 4.884 1.00 96.31 105 ASP A O 1
ATOM 798 N N . ARG A 1 106 ? -16.278 4.535 5.153 1.00 96.19 106 ARG A N 1
ATOM 799 C CA . ARG A 1 106 ? -15.914 4.335 6.573 1.00 96.19 106 ARG A CA 1
ATOM 800 C C . ARG A 1 106 ? -15.380 2.925 6.857 1.00 96.19 106 ARG A C 1
ATOM 802 O O . ARG A 1 106 ? -15.705 2.318 7.876 1.00 96.19 106 ARG A O 1
ATOM 809 N N . GLN A 1 107 ? -14.556 2.401 5.955 1.00 96.75 107 GLN A N 1
ATOM 810 C CA . GLN A 1 107 ? -13.931 1.081 6.087 1.00 96.75 107 GLN A CA 1
ATOM 811 C C . GLN A 1 107 ? -12.623 1.173 6.879 1.00 96.75 107 GLN A C 1
ATOM 813 O O . GLN A 1 107 ? -11.971 2.216 6.852 1.00 96.75 107 GLN A O 1
ATOM 818 N N . ASN A 1 108 ? -12.205 0.089 7.542 1.00 97.50 108 ASN A N 1
ATOM 819 C CA . ASN A 1 108 ? -10.848 -0.001 8.093 1.00 97.50 108 ASN A CA 1
ATOM 820 C C . ASN A 1 108 ? -9.823 -0.021 6.957 1.00 97.50 108 ASN A C 1
ATOM 822 O O . ASN A 1 108 ? -10.103 -0.545 5.876 1.00 97.50 108 ASN A O 1
ATOM 826 N N . ILE A 1 109 ? -8.632 0.525 7.198 1.00 96.44 109 ILE A N 1
ATOM 827 C CA . ILE A 1 109 ? -7.640 0.739 6.139 1.00 96.44 109 ILE A CA 1
ATOM 828 C C . ILE A 1 109 ? -6.283 0.201 6.575 1.00 96.44 109 ILE A C 1
ATOM 830 O O . ILE A 1 109 ? -5.834 0.434 7.693 1.00 96.44 109 ILE A O 1
ATOM 834 N N . ILE A 1 110 ? -5.606 -0.489 5.663 1.00 95.12 110 ILE A N 1
ATOM 835 C CA . ILE A 1 110 ? -4.222 -0.924 5.819 1.00 95.12 110 ILE A CA 1
ATOM 836 C C . ILE A 1 110 ? -3.381 -0.186 4.782 1.00 95.12 110 ILE A C 1
ATOM 838 O O . ILE A 1 110 ? -3.598 -0.330 3.576 1.00 95.12 110 ILE A O 1
ATOM 842 N N . VAL A 1 111 ? -2.398 0.582 5.249 1.00 91.44 111 VAL A N 1
ATOM 843 C CA . VAL A 1 111 ? -1.488 1.357 4.398 1.00 91.44 111 VAL A CA 1
ATOM 844 C C . VAL A 1 111 ? -0.061 0.833 4.576 1.00 91.44 111 VAL A C 1
ATOM 846 O O . VAL A 1 111 ? 0.670 1.287 5.465 1.00 91.44 111 VAL A O 1
ATOM 849 N N . PRO A 1 112 ? 0.372 -0.136 3.748 1.00 87.69 112 PRO A N 1
ATOM 850 C CA . PRO A 1 112 ? 1.761 -0.555 3.723 1.00 87.69 112 PRO A CA 1
ATOM 851 C C . PRO A 1 112 ? 2.597 0.520 3.023 1.00 87.69 112 PRO A C 1
ATOM 853 O O . PRO A 1 112 ? 2.368 0.865 1.858 1.00 87.69 112 PRO A O 1
ATOM 856 N N . SER A 1 113 ? 3.592 1.051 3.731 1.00 82.44 113 SER A N 1
ATOM 857 C CA . SER A 1 113 ? 4.488 2.074 3.202 1.00 82.44 113 SER A CA 1
ATOM 858 C C . SER A 1 113 ? 5.952 1.732 3.460 1.00 82.44 113 SER A C 1
ATOM 860 O O . SER A 1 113 ? 6.323 1.024 4.400 1.00 82.44 113 SER A O 1
ATOM 862 N N . CYS A 1 114 ? 6.810 2.220 2.571 1.00 73.69 114 CYS A N 1
ATOM 863 C CA . CYS A 1 114 ? 8.246 2.205 2.795 1.00 73.69 114 CYS A CA 1
ATOM 864 C C . CYS A 1 114 ? 8.621 3.511 3.496 1.00 73.69 114 CYS A C 1
ATOM 866 O O . CYS A 1 114 ? 8.189 4.584 3.081 1.00 73.69 114 CYS A O 1
ATOM 868 N N . ALA A 1 115 ? 9.467 3.433 4.523 1.00 68.19 115 ALA A N 1
ATOM 869 C CA . ALA A 1 115 ? 9.872 4.586 5.334 1.00 68.19 115 ALA A CA 1
ATOM 870 C C . ALA A 1 115 ? 10.703 5.654 4.577 1.00 68.19 115 ALA A C 1
ATOM 872 O O . ALA A 1 115 ? 11.237 6.570 5.187 1.00 68.19 115 ALA A O 1
ATOM 873 N N . ASN A 1 116 ? 10.837 5.549 3.251 1.00 75.81 116 ASN A N 1
ATOM 874 C CA . ASN A 1 116 ? 11.590 6.474 2.404 1.00 75.81 116 ASN A CA 1
ATOM 875 C C . ASN A 1 116 ? 10.722 7.558 1.734 1.00 75.81 116 ASN A C 1
ATOM 877 O O . ASN A 1 116 ? 11.241 8.322 0.924 1.00 75.81 116 ASN A O 1
ATOM 881 N N . GLN A 1 117 ? 9.416 7.612 2.018 1.00 75.6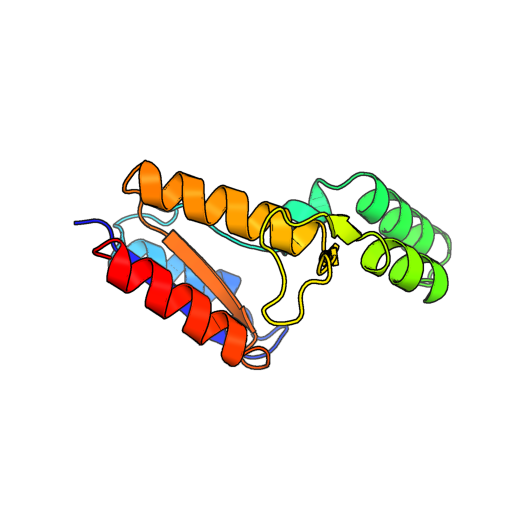2 117 GLN A N 1
ATOM 882 C CA . GLN A 1 117 ? 8.486 8.614 1.476 1.00 75.62 117 GLN A CA 1
ATOM 883 C C . GLN A 1 117 ? 7.692 9.291 2.605 1.00 75.62 117 GLN A C 1
ATOM 885 O O . GLN A 1 117 ? 6.469 9.178 2.656 1.00 75.62 117 GLN A O 1
ATOM 890 N N . LEU A 1 118 ? 8.402 9.970 3.513 1.00 81.00 118 LEU A N 1
ATOM 891 C CA . LEU A 1 118 ? 7.828 10.599 4.712 1.00 81.00 118 LEU A CA 1
ATOM 892 C C . LEU A 1 118 ? 6.773 11.661 4.380 1.00 81.00 118 LEU A C 1
ATOM 894 O O . LEU A 1 118 ? 5.650 11.528 4.845 1.00 81.00 118 LEU A O 1
ATOM 898 N N . ASP A 1 119 ? 7.064 12.606 3.481 1.00 83.00 119 ASP A N 1
ATOM 899 C CA . ASP A 1 119 ? 6.116 13.675 3.111 1.00 83.00 119 ASP A CA 1
ATOM 900 C C . ASP A 1 119 ? 4.751 13.132 2.653 1.00 83.00 119 ASP A C 1
ATOM 902 O O . ASP A 1 119 ? 3.698 13.720 2.891 1.00 83.00 119 ASP A O 1
ATOM 906 N N . ARG A 1 120 ? 4.758 11.980 1.970 1.00 79.75 120 ARG A N 1
ATOM 907 C CA . ARG A 1 120 ? 3.525 11.331 1.507 1.00 79.75 120 ARG A CA 1
ATOM 908 C C . ARG A 1 120 ? 2.782 10.663 2.646 1.00 79.75 120 ARG A C 1
ATOM 910 O O . ARG A 1 120 ? 1.563 10.756 2.700 1.00 79.75 120 ARG A O 1
ATOM 917 N N . LEU A 1 121 ? 3.518 9.984 3.520 1.00 84.88 121 LEU A N 1
ATOM 918 C CA . LEU A 1 121 ? 2.954 9.361 4.705 1.00 84.88 121 LEU A CA 1
ATOM 919 C C . LEU A 1 121 ? 2.266 10.411 5.585 1.00 84.88 121 LEU A C 1
ATOM 921 O O . LEU A 1 121 ? 1.128 10.205 5.985 1.00 84.88 121 LEU A O 1
ATOM 925 N N . GLU A 1 122 ? 2.922 11.547 5.818 1.00 88.44 122 GLU A N 1
ATOM 926 C CA . GLU A 1 122 ? 2.369 12.667 6.584 1.00 88.44 122 GLU A CA 1
ATOM 927 C C . GLU A 1 122 ? 1.107 13.235 5.926 1.00 88.44 122 GLU A C 1
ATOM 929 O O . GLU A 1 122 ? 0.083 13.388 6.591 1.00 88.44 122 GLU A O 1
ATOM 934 N N . ALA A 1 123 ? 1.128 13.457 4.607 1.00 86.94 123 ALA A N 1
ATOM 935 C CA . ALA A 1 123 ? -0.046 13.925 3.873 1.00 86.94 123 ALA A CA 1
ATOM 936 C C . ALA A 1 123 ? -1.232 12.941 3.950 1.00 86.94 123 ALA A C 1
ATOM 938 O O . ALA A 1 123 ? -2.379 13.366 4.123 1.00 86.94 123 ALA A O 1
ATOM 939 N N . ASP A 1 124 ? -0.967 11.635 3.844 1.00 87.88 124 ASP A N 1
ATOM 940 C CA . ASP A 1 124 ? -1.992 10.597 3.979 1.00 87.88 124 ASP A CA 1
ATOM 941 C C . ASP A 1 124 ? -2.550 10.559 5.414 1.00 87.88 124 ASP A C 1
ATOM 943 O O . ASP A 1 124 ? -3.768 10.495 5.598 1.00 87.88 124 ASP A O 1
ATOM 947 N N . MET A 1 125 ? -1.686 10.664 6.432 1.00 91.00 125 MET A N 1
ATOM 948 C CA . MET A 1 125 ? -2.082 10.727 7.845 1.00 91.00 125 MET A CA 1
ATOM 949 C C . MET A 1 125 ? -2.953 11.950 8.143 1.00 91.00 125 MET A C 1
ATOM 951 O O . MET A 1 125 ? -4.019 11.807 8.738 1.00 91.00 125 MET A O 1
ATOM 955 N N . GLU A 1 126 ? -2.555 13.144 7.699 1.00 92.12 126 GLU A N 1
ATOM 956 C CA . GLU A 1 126 ? -3.342 14.365 7.900 1.00 92.12 126 GLU A CA 1
ATOM 957 C C . GLU A 1 126 ? -4.738 14.269 7.284 1.00 92.12 126 GLU A C 1
ATOM 959 O O . GLU A 1 126 ? -5.724 14.710 7.876 1.00 92.12 126 GLU A O 1
ATOM 964 N N . MET A 1 127 ? -4.827 13.724 6.071 1.00 91.06 127 MET A N 1
ATOM 965 C CA . MET A 1 127 ? -6.099 13.526 5.386 1.00 91.06 127 MET A CA 1
ATOM 966 C C . MET A 1 127 ? -6.998 12.545 6.148 1.00 91.06 127 MET A C 1
ATOM 968 O O . MET A 1 127 ? -8.197 12.799 6.260 1.00 91.06 127 MET A O 1
ATOM 972 N N . LEU A 1 128 ? -6.441 11.454 6.679 1.00 92.81 128 LEU A N 1
ATOM 973 C CA . LEU A 1 128 ? -7.193 10.463 7.452 1.00 92.81 128 LEU A CA 1
ATOM 974 C C . LEU A 1 128 ? -7.686 11.034 8.786 1.00 92.81 128 LEU A C 1
ATOM 976 O O . LEU A 1 128 ? -8.869 10.900 9.094 1.00 92.81 128 LEU A O 1
ATOM 980 N N . ILE A 1 129 ? -6.838 11.775 9.506 1.00 93.62 129 ILE A N 1
ATOM 981 C CA . ILE A 1 129 ? -7.227 12.486 10.736 1.00 93.62 129 ILE A CA 1
ATOM 982 C C . ILE A 1 129 ? -8.374 13.465 10.449 1.00 93.62 129 ILE A C 1
ATOM 984 O O . ILE A 1 129 ? -9.383 13.472 11.152 1.00 93.62 129 ILE A O 1
ATOM 988 N N . LYS A 1 130 ? -8.276 14.258 9.370 1.00 94.00 130 LYS A N 1
ATOM 989 C CA . LYS A 1 130 ? -9.352 15.176 8.940 1.00 94.00 130 LYS A CA 1
ATOM 990 C C . LYS A 1 130 ? -10.655 14.445 8.597 1.00 94.00 130 LYS A C 1
ATOM 992 O O . LYS A 1 130 ? -11.723 15.041 8.705 1.00 94.00 130 LYS A O 1
ATOM 997 N N . ALA A 1 131 ? -10.579 13.178 8.194 1.00 92.81 131 ALA A N 1
ATOM 998 C CA . ALA A 1 131 ? -11.730 12.330 7.903 1.00 92.81 131 ALA A CA 1
ATOM 999 C C . ALA A 1 131 ? -12.288 11.580 9.134 1.00 92.81 131 ALA A C 1
ATOM 1001 O O . ALA A 1 131 ? -13.251 10.819 9.000 1.00 92.81 131 ALA A O 1
ATOM 1002 N N . GLY A 1 132 ? -11.715 11.794 10.324 1.00 94.69 132 GLY A N 1
ATOM 1003 C CA . GLY A 1 132 ? -12.168 11.186 11.578 1.00 94.69 132 GLY A CA 1
ATOM 1004 C C . GLY A 1 132 ? -11.815 9.704 11.699 1.00 94.69 132 GLY A C 1
ATOM 1005 O O . GLY A 1 132 ? -12.681 8.911 12.089 1.00 94.69 132 GLY A O 1
ATOM 1006 N N . TYR A 1 133 ? -10.603 9.350 11.270 1.00 93.00 133 TYR A N 1
ATOM 1007 C CA . TYR A 1 133 ? -9.935 8.070 11.523 1.00 93.00 133 TYR A CA 1
ATOM 1008 C C . TYR A 1 133 ? -8.946 8.167 12.686 1.00 93.00 133 TYR A C 1
ATOM 1010 O O . TYR A 1 133 ? -8.506 9.303 12.982 1.00 93.00 133 TYR A O 1
#

pLDDT: mean 81.15, std 13.26, range [39.94, 97.5]

Nearest PDB structures (foldseek):
  2p5t-assembly3_F  TM=7.577E-01  e=2.420E-03  Streptococcus pneumoniae
  1gvn-assembly1_D  TM=7.584E-01  e=9.594E-03  Streptococcus pyogenes
  3ec2-assembly1_A  TM=4.120E-01  e=4.631E-02  Aquifex aeolicus
  6pk5-assembly1_B  TM=4.439E-01  e=1.707E+00  Methanotorris igneus

Radius of gyration: 16.6 Å; Cα contacts (8 Å, |Δi|>4): 146; chains: 1; bounding box: 34×41×38 Å

Sequence (133 aa):
EPAVLFVLGPSAVGKSFITETAASQLFGSYHNAVVVDGEVFRDQHRGWCEVVLHGMKKHVLHQDAWAVFKGVKVEDSKKSPTGGKVGVSITQALKTKILTGAVRDRQNIIVPSCANQLDRLEADMEMLIKAGY

Solvent-accessible surface area (backbone atoms only — not comparable to full-atom values): 7700 Å² total; per-residue (Å²): 131,45,49,72,46,79,45,74,41,66,84,91,74,52,62,70,64,54,45,46,56,51,32,24,71,74,55,74,32,50,85,59,38,51,73,52,48,67,62,68,52,42,78,69,33,64,72,51,45,52,52,51,54,49,15,65,76,65,76,46,77,57,67,65,61,53,48,52,60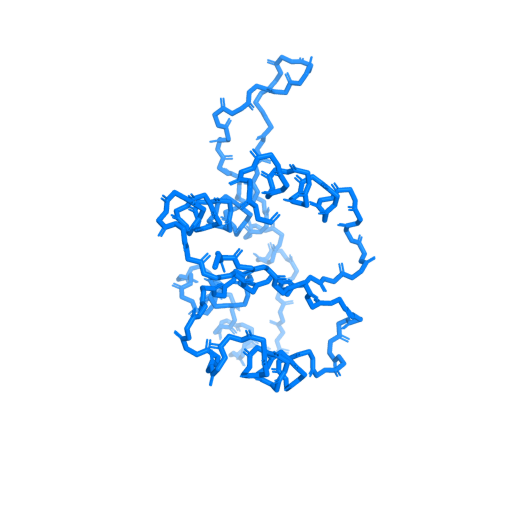,65,62,46,52,42,84,42,90,61,69,36,99,83,74,44,77,49,62,37,41,56,65,56,56,49,42,53,51,51,52,52,50,35,58,75,69,59,44,25,36,33,41,64,44,55,76,86,48,58,74,59,53,54,52,53,49,55,54,39,49,75,70,72,78

Organism: NCBI:txid156173

Foldseek 3Di:
DAAEAEQEDAPPPPSVVVQQVVCCVVQVGSVQADELDLVVVLVVDPLSVVQVVVCVVVVHRDVVSVCVQQVDFDFDPDADPVRDGDTDHPSVVVSVVSLVVCLVVSTHYYYYDYPPPVVVVVVSVVVSVVSVD

Secondary structure (DSSP, 8-state):
---EEEEE--TTS-HHHHHHHHHHHHHSSGGGEEE--HHHHHHH-HHHHHHHHHHHHHTS--HHHHHHHHH-EEEEEEE-TTSSEEEEEHHHHHHHHHHHHHHHTT-EEEEEE-TT-HHHHHHHHHHHHHTT-

Mean predicted aligned error: 7.59 Å